Protein AF-A0A448GVR5-F1 (afdb_monomer_lite)

Sequence (114 aa):
MANFTFLLVFSAITIFIFRVFPFLFKNNKYLNDKDSFLYKSISYSAQAMIGLIVFNSAFSGKNLTQLVETADVKDLIKLLFLILTFVITIKTKKIIPSFLFFLVVYGLIVYFLG

Radius of gyration: 19.39 Å; chains: 1; bounding box: 37×42×48 Å

InterPro domains:
  IPR008407 Branched-chain amino acid transport, AzlD [PF05437] (7-109)

Organism: NCBI:txid34061

Structure (mmCIF, N/CA/C/O backbone):
data_AF-A0A448GVR5-F1
#
_entry.id   AF-A0A448GVR5-F1
#
loop_
_atom_site.group_PDB
_atom_site.id
_atom_site.type_symbol
_atom_site.label_atom_id
_atom_site.label_alt_id
_atom_site.label_comp_id
_atom_site.label_asym_id
_atom_site.label_entity_id
_atom_site.label_seq_id
_atom_site.pdbx_PDB_ins_code
_atom_site.Cartn_x
_atom_site.Cartn_y
_atom_site.Cartn_z
_atom_site.occupancy
_atom_site.B_iso_or_equiv
_atom_site.auth_seq_id
_atom_site.auth_comp_id
_atom_site.auth_asym_id
_atom_site.auth_atom_id
_atom_site.pdbx_PDB_model_num
ATOM 1 N N . MET A 1 1 ? 12.462 -29.103 18.967 1.00 58.16 1 MET A N 1
ATOM 2 C CA . MET A 1 1 ? 11.006 -29.154 18.679 1.00 58.16 1 MET A CA 1
ATOM 3 C C . MET A 1 1 ? 10.139 -28.436 19.725 1.00 58.16 1 MET A C 1
ATOM 5 O O . MET A 1 1 ? 9.221 -27.736 19.317 1.00 58.16 1 MET A O 1
ATOM 9 N N . ALA A 1 2 ? 10.430 -28.518 21.034 1.00 61.06 2 ALA A N 1
ATOM 10 C CA . ALA A 1 2 ? 9.642 -27.843 22.086 1.00 61.06 2 ALA A CA 1
ATOM 11 C C . ALA A 1 2 ? 9.536 -26.306 21.925 1.00 61.06 2 ALA A C 1
ATOM 13 O O . ALA A 1 2 ? 8.447 -25.749 22.032 1.00 61.06 2 ALA A O 1
ATOM 14 N N . ASN A 1 3 ? 10.632 -25.631 21.554 1.00 74.69 3 ASN A N 1
ATOM 15 C CA . ASN A 1 3 ? 10.655 -24.169 21.376 1.00 74.69 3 ASN A CA 1
ATOM 16 C C . ASN A 1 3 ? 9.739 -23.675 20.243 1.00 74.69 3 ASN A C 1
ATOM 18 O O . ASN A 1 3 ? 9.131 -22.617 20.353 1.00 74.69 3 ASN A O 1
ATOM 22 N N . PHE A 1 4 ? 9.604 -24.455 19.166 1.00 82.38 4 PHE A N 1
ATOM 23 C CA . PHE A 1 4 ? 8.747 -24.094 18.035 1.00 82.38 4 PHE A CA 1
ATOM 24 C C . PHE A 1 4 ? 7.263 -24.192 18.403 1.00 82.38 4 PHE A C 1
ATOM 26 O O . PHE A 1 4 ? 6.476 -23.325 18.046 1.00 82.38 4 PHE A O 1
ATOM 33 N N . THR A 1 5 ? 6.898 -25.208 19.191 1.00 82.81 5 THR A N 1
ATOM 34 C CA . THR A 1 5 ? 5.525 -25.394 19.685 1.00 82.81 5 THR A CA 1
ATOM 35 C C . THR A 1 5 ? 5.130 -24.265 20.637 1.00 82.81 5 THR A C 1
ATOM 37 O O . THR A 1 5 ? 4.036 -23.722 20.521 1.00 82.81 5 THR A O 1
ATOM 40 N N . PHE A 1 6 ? 6.043 -23.845 21.520 1.00 87.44 6 PHE A N 1
ATOM 41 C CA . PHE A 1 6 ? 5.823 -22.701 22.408 1.00 87.44 6 PHE A CA 1
ATOM 42 C C . PHE A 1 6 ? 5.602 -21.396 21.630 1.00 87.44 6 PHE A C 1
ATOM 44 O O . PHE A 1 6 ? 4.653 -20.670 21.911 1.00 87.44 6 PHE A O 1
ATOM 51 N N . LEU A 1 7 ? 6.421 -21.130 20.606 1.00 84.81 7 LEU A N 1
ATOM 52 C CA . LEU A 1 7 ? 6.259 -19.962 19.734 1.00 84.81 7 LEU A CA 1
ATOM 53 C C . LEU A 1 7 ? 4.933 -19.990 18.965 1.00 84.81 7 LEU A C 1
ATOM 55 O O . LEU A 1 7 ? 4.284 -18.954 18.833 1.00 84.81 7 LEU A O 1
ATOM 59 N N . LEU A 1 8 ? 4.507 -21.165 18.498 1.00 86.88 8 LEU A N 1
ATOM 60 C CA . LEU A 1 8 ? 3.233 -21.341 17.799 1.00 86.88 8 LEU A CA 1
ATOM 61 C C . LEU A 1 8 ? 2.042 -21.050 18.713 1.00 86.88 8 LEU A C 1
ATOM 63 O O . LEU A 1 8 ? 1.145 -20.297 18.339 1.00 86.88 8 LEU A O 1
ATOM 67 N N . VAL A 1 9 ? 2.056 -21.605 19.927 1.00 87.00 9 VAL A N 1
ATOM 68 C CA . VAL A 1 9 ? 1.004 -21.384 20.927 1.00 87.00 9 VAL A CA 1
ATOM 69 C C . VAL A 1 9 ? 0.986 -19.923 21.373 1.00 87.00 9 VAL A C 1
ATOM 71 O O . VAL A 1 9 ? -0.078 -19.308 21.409 1.00 87.00 9 VAL A O 1
ATOM 74 N N . PHE A 1 10 ? 2.151 -19.329 21.634 1.00 88.12 10 PHE A N 1
ATOM 75 C CA . PHE A 1 10 ? 2.264 -17.914 21.980 1.00 88.12 10 PHE A CA 1
ATOM 76 C C . PHE A 1 10 ? 1.736 -17.017 20.854 1.00 88.12 10 PHE A C 1
ATOM 78 O O . PHE A 1 10 ? 0.935 -16.118 21.107 1.00 88.12 10 PHE A O 1
ATOM 85 N N . SER A 1 11 ? 2.109 -17.291 19.602 1.00 81.75 11 SER A N 1
ATOM 86 C CA . SER A 1 11 ? 1.611 -16.561 18.433 1.00 81.75 11 SER A CA 1
ATOM 87 C C . SER A 1 11 ? 0.093 -16.694 18.289 1.00 81.75 11 SER A C 1
ATOM 89 O O . SER A 1 11 ? -0.594 -15.685 18.138 1.00 81.75 11 SER A O 1
ATOM 91 N N . ALA A 1 12 ? -0.451 -17.906 18.430 1.00 84.00 12 ALA A N 1
ATOM 92 C CA . ALA A 1 12 ? -1.886 -18.161 18.349 1.00 84.00 12 ALA A CA 1
ATOM 93 C C . ALA A 1 12 ? -2.675 -17.409 19.434 1.00 84.00 12 ALA A C 1
ATOM 95 O O . ALA A 1 12 ? -3.677 -16.762 19.123 1.00 84.00 12 ALA A O 1
ATOM 96 N N . ILE A 1 13 ? -2.197 -17.431 20.683 1.00 85.25 13 ILE A N 1
ATOM 97 C CA . ILE A 1 13 ? -2.806 -16.691 21.799 1.00 85.25 13 ILE A CA 1
ATOM 98 C C . ILE A 1 13 ? -2.746 -15.187 21.531 1.00 85.25 13 ILE A C 1
ATOM 100 O O . ILE A 1 13 ? -3.740 -14.486 21.699 1.00 85.25 13 ILE A O 1
ATOM 104 N N . THR A 1 14 ? -1.603 -14.690 21.065 1.00 82.06 14 THR A N 1
ATOM 105 C CA . THR A 1 14 ? -1.400 -13.262 20.806 1.00 82.06 14 THR A CA 1
ATOM 106 C C . THR A 1 14 ? -2.316 -12.778 19.681 1.00 82.06 14 THR A C 1
ATOM 108 O O . THR A 1 14 ? -3.017 -11.782 19.847 1.00 82.06 14 THR A O 1
ATOM 111 N N . ILE A 1 15 ? -2.409 -13.523 18.574 1.00 81.69 15 ILE A N 1
ATOM 112 C CA . ILE A 1 15 ? -3.339 -13.238 17.470 1.00 81.69 15 ILE A CA 1
ATOM 113 C C . ILE A 1 15 ? -4.784 -13.252 17.971 1.00 81.69 15 ILE A C 1
ATOM 115 O O . ILE A 1 15 ? -5.555 -12.357 17.628 1.00 81.69 15 ILE A O 1
ATOM 119 N N . PHE A 1 16 ? -5.157 -14.236 18.792 1.00 79.31 16 PHE A N 1
ATOM 120 C CA . PHE A 1 16 ? -6.502 -14.324 19.351 1.00 79.31 16 PHE A CA 1
ATOM 121 C C . PHE A 1 16 ? -6.829 -13.109 20.224 1.00 79.31 16 PHE A C 1
ATOM 123 O O . PHE A 1 16 ? -7.867 -12.478 20.026 1.00 79.31 16 PHE A O 1
ATOM 130 N N . ILE A 1 17 ? -5.914 -12.719 21.116 1.00 80.12 17 ILE A N 1
ATOM 131 C CA . ILE A 1 17 ? -6.060 -11.524 21.950 1.00 80.12 17 ILE A CA 1
ATOM 132 C C . ILE A 1 17 ? -6.198 -10.292 21.061 1.00 80.12 17 ILE A C 1
ATOM 134 O O . ILE A 1 17 ? -7.222 -9.635 21.145 1.00 80.12 17 ILE A O 1
ATOM 138 N N . PHE A 1 18 ? -5.267 -10.004 20.149 1.00 75.06 18 PHE A N 1
ATOM 139 C CA . PHE A 1 18 ? -5.347 -8.810 19.293 1.00 75.06 18 PHE A CA 1
ATOM 140 C C . PHE A 1 18 ? -6.586 -8.775 18.390 1.00 75.06 18 PHE A C 1
ATOM 142 O O . PHE A 1 18 ? -7.051 -7.692 18.037 1.00 75.06 18 PHE A O 1
ATOM 149 N N . ARG A 1 19 ? -7.149 -9.934 18.034 1.00 66.12 19 ARG A N 1
ATOM 150 C CA . ARG A 1 19 ? -8.374 -10.017 17.234 1.00 66.12 19 ARG A CA 1
ATOM 151 C C . ARG A 1 19 ? -9.632 -9.822 18.076 1.00 66.12 19 ARG A C 1
ATOM 153 O O . ARG A 1 19 ? -10.562 -9.206 17.577 1.00 66.12 19 ARG A O 1
ATOM 160 N N . VAL A 1 20 ? -9.665 -10.297 19.326 1.00 66.56 20 VAL A N 1
ATOM 161 C CA . VAL A 1 20 ? -10.820 -10.185 20.247 1.00 66.56 20 VAL A CA 1
ATOM 162 C C . VAL A 1 20 ? -10.805 -8.881 21.061 1.00 66.56 20 VAL A C 1
ATOM 164 O O . VAL A 1 20 ? -11.858 -8.319 21.361 1.00 66.56 20 VAL A O 1
ATOM 167 N N . PHE A 1 21 ? -9.625 -8.344 21.359 1.00 66.69 21 PHE A N 1
ATOM 168 C CA . PHE A 1 21 ? -9.405 -7.093 22.087 1.00 66.69 21 PHE A CA 1
ATOM 169 C C . PHE A 1 21 ? -10.216 -5.906 21.534 1.00 66.69 21 PHE A C 1
ATOM 171 O O . PHE A 1 21 ? -10.928 -5.277 22.316 1.00 66.69 21 PHE A O 1
ATOM 178 N N . PRO A 1 22 ? -10.242 -5.616 20.216 1.00 60.59 22 PRO A N 1
ATOM 179 C CA . PRO A 1 22 ? -11.065 -4.524 19.692 1.00 60.59 22 PRO A CA 1
ATOM 180 C C . PRO A 1 22 ? -12.575 -4.748 19.887 1.00 60.59 22 PRO A C 1
ATOM 182 O O . PRO A 1 22 ? -13.319 -3.775 19.999 1.00 60.59 22 PRO A O 1
ATOM 185 N N . PHE A 1 23 ? -13.047 -5.997 19.988 1.00 62.94 23 PHE A N 1
ATOM 186 C CA . PHE A 1 23 ? -14.460 -6.293 20.256 1.00 62.94 23 PHE A CA 1
ATOM 187 C C . PHE A 1 23 ? -14.834 -6.073 21.726 1.00 62.94 23 PHE A C 1
ATOM 189 O O . PHE A 1 23 ? -15.926 -5.576 21.997 1.00 62.94 23 PHE A O 1
ATOM 196 N N . LEU A 1 24 ? -13.930 -6.374 22.663 1.00 63.56 24 LEU A N 1
ATOM 197 C CA . LEU A 1 24 ? -14.132 -6.121 24.097 1.00 63.56 24 LEU A CA 1
ATOM 198 C C . LEU A 1 24 ? -14.060 -4.624 24.436 1.00 63.56 24 LEU A C 1
ATOM 200 O O . LEU A 1 24 ? -14.818 -4.135 25.270 1.00 63.56 24 LEU A O 1
ATOM 204 N N . PHE A 1 25 ? -13.207 -3.871 23.738 1.00 60.75 25 PHE A N 1
ATOM 205 C CA . PHE A 1 25 ? -13.066 -2.424 23.926 1.00 60.75 25 PHE A CA 1
ATOM 206 C C . PHE A 1 25 ? -14.094 -1.577 23.158 1.00 60.75 25 PHE A C 1
ATOM 208 O O . PHE A 1 25 ? -14.130 -0.358 23.335 1.00 60.75 25 PHE A O 1
ATOM 215 N N . LYS A 1 26 ? -14.991 -2.198 22.378 1.00 54.53 26 LYS A N 1
ATOM 216 C CA . LYS A 1 26 ? -16.071 -1.517 21.637 1.00 54.53 26 LYS A CA 1
ATOM 217 C C . LYS A 1 26 ? -16.999 -0.681 22.538 1.00 54.53 26 LYS A C 1
ATOM 219 O O . LYS A 1 26 ? -17.560 0.312 22.077 1.00 54.53 26 LYS A O 1
ATOM 224 N N . ASN A 1 27 ? -17.139 -1.058 23.813 1.00 55.28 27 ASN A N 1
ATOM 225 C CA . ASN A 1 27 ? -17.982 -0.361 24.793 1.00 55.28 27 ASN A CA 1
ATOM 226 C C . ASN A 1 27 ? -17.294 0.817 25.508 1.00 55.28 27 ASN A C 1
ATOM 228 O O . ASN A 1 27 ? -17.945 1.512 26.286 1.00 55.28 27 ASN A O 1
ATOM 232 N N . ASN A 1 28 ? -16.002 1.064 25.268 1.00 56.44 28 ASN A N 1
ATOM 233 C CA . ASN A 1 28 ? -15.270 2.135 25.941 1.00 56.44 28 ASN A CA 1
ATOM 234 C C . ASN A 1 28 ? -15.352 3.440 25.128 1.00 56.44 28 ASN A C 1
ATOM 236 O O . ASN A 1 28 ? -14.784 3.539 24.038 1.00 56.44 28 ASN A O 1
ATOM 240 N N . LYS A 1 29 ? -16.039 4.462 25.666 1.00 53.69 29 LYS A N 1
ATOM 241 C CA . LYS A 1 29 ? -16.255 5.774 25.012 1.00 53.69 29 LYS A CA 1
ATOM 242 C C . LYS A 1 29 ? -14.960 6.419 24.488 1.00 53.69 29 LYS A C 1
ATOM 244 O O . LYS A 1 29 ? -14.989 7.036 23.435 1.00 53.69 29 LYS A O 1
ATOM 249 N N . TYR A 1 30 ? -13.824 6.212 25.155 1.00 52.38 30 TYR A N 1
ATOM 250 C CA . TYR A 1 30 ? -12.528 6.803 24.786 1.00 52.38 30 TYR A CA 1
ATOM 251 C C . TYR A 1 30 ? -11.869 6.217 23.523 1.00 52.38 30 TYR A C 1
ATOM 253 O O . TYR A 1 30 ? -11.012 6.872 22.930 1.00 52.38 30 TYR A O 1
ATOM 261 N N . LEU A 1 31 ? -12.252 5.000 23.116 1.00 52.50 31 LEU A N 1
ATOM 262 C CA . LEU A 1 31 ? -11.721 4.301 21.933 1.00 52.50 31 LEU A CA 1
ATOM 263 C C . LEU A 1 31 ? -12.684 4.321 20.742 1.00 52.50 31 LEU A C 1
ATOM 265 O O . LEU A 1 31 ? -12.284 3.979 19.636 1.00 52.50 31 LEU A O 1
ATOM 269 N N . ASN A 1 32 ? -13.940 4.709 20.961 1.00 55.97 32 ASN A N 1
ATOM 270 C CA . ASN A 1 32 ? -14.951 4.824 19.909 1.00 55.97 32 ASN A CA 1
ATOM 271 C C . ASN A 1 32 ? -15.197 6.287 19.495 1.00 55.97 32 ASN A C 1
ATOM 273 O O . ASN A 1 32 ? -15.899 6.557 18.520 1.00 55.97 32 ASN A O 1
ATOM 277 N N . ASP A 1 33 ? -14.610 7.234 20.230 1.00 60.12 33 ASP A N 1
ATOM 278 C CA . ASP A 1 33 ? -14.590 8.637 19.854 1.00 60.12 33 ASP A CA 1
ATOM 279 C C . ASP A 1 33 ? -13.560 8.849 18.737 1.00 60.12 33 ASP A C 1
ATOM 281 O O . ASP A 1 33 ? -12.345 8.833 18.959 1.00 60.12 33 ASP A O 1
ATOM 285 N N . LYS A 1 34 ? -14.063 9.014 17.509 1.00 60.03 34 LYS A N 1
ATOM 286 C CA . LYS A 1 34 ? -13.246 9.215 16.304 1.00 60.03 34 LYS A CA 1
ATOM 287 C C . LYS A 1 34 ? -12.379 10.473 16.386 1.00 60.03 34 LYS A C 1
ATOM 289 O O . LYS A 1 34 ? -11.423 10.586 15.615 1.00 60.03 34 LYS A O 1
ATOM 294 N N . ASP A 1 35 ? -12.681 11.387 17.309 1.00 62.31 35 ASP A N 1
ATOM 295 C CA . ASP A 1 35 ? -11.900 12.597 17.529 1.00 62.31 35 ASP A CA 1
ATOM 296 C C . ASP A 1 35 ? -10.792 12.466 18.574 1.00 62.31 35 ASP A C 1
ATOM 298 O O . ASP A 1 35 ? -9.885 13.305 18.593 1.00 62.31 35 ASP A O 1
ATOM 302 N N . SER A 1 36 ? -10.782 11.382 19.356 1.00 67.12 36 SER A N 1
ATOM 303 C CA . SER A 1 36 ? -9.747 11.106 20.352 1.00 67.12 36 SER A CA 1
ATOM 304 C C . SER A 1 36 ? -8.370 10.918 19.703 1.00 67.12 36 SER A C 1
ATOM 306 O O . SER A 1 36 ? -8.199 10.168 18.73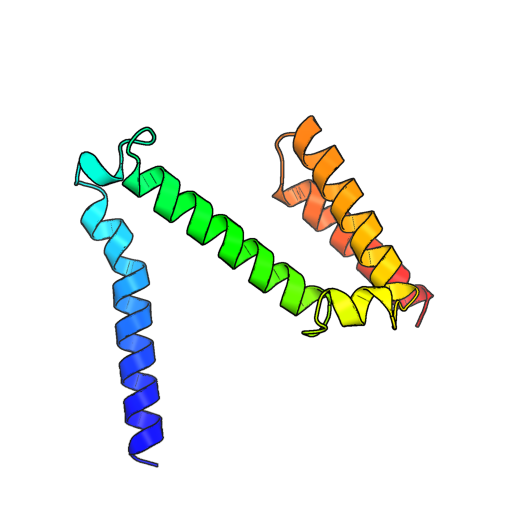5 1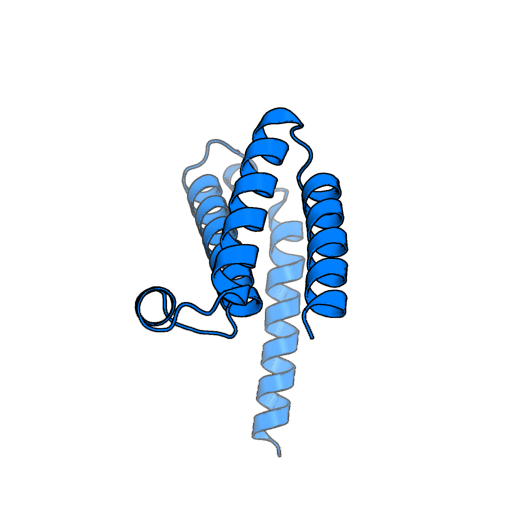.00 67.12 36 SER A O 1
ATOM 308 N N . PHE A 1 37 ? -7.353 11.573 20.270 1.00 72.75 37 PHE A N 1
ATOM 309 C CA . PHE A 1 37 ? -5.961 11.488 19.813 1.00 72.75 37 PHE A CA 1
ATOM 310 C C . PHE A 1 37 ? -5.443 10.042 19.774 1.00 72.75 37 PHE A C 1
ATOM 312 O O . PHE A 1 37 ? -4.715 9.673 18.852 1.00 72.75 37 PHE A O 1
ATOM 319 N N . LEU A 1 38 ? -5.863 9.201 20.727 1.00 71.69 38 LEU A N 1
ATOM 320 C CA . LEU A 1 38 ? -5.496 7.783 20.767 1.00 71.69 38 LEU A CA 1
ATOM 321 C C . LEU A 1 38 ? -6.089 7.012 19.585 1.00 71.69 38 LEU A C 1
ATOM 323 O O . LEU A 1 38 ? -5.380 6.246 18.936 1.00 71.69 38 LEU A O 1
ATOM 327 N N . TYR A 1 39 ? -7.358 7.260 19.251 1.00 71.31 39 TYR A N 1
ATOM 328 C CA . TYR A 1 39 ? -8.005 6.624 18.105 1.00 71.31 39 TYR A CA 1
ATOM 329 C C . TYR A 1 39 ? -7.351 7.041 16.782 1.00 71.31 39 TYR A C 1
ATOM 331 O O . TYR A 1 39 ? -7.067 6.187 15.937 1.00 71.31 39 TYR A O 1
ATOM 339 N N . LYS A 1 40 ? -7.052 8.337 16.612 1.00 73.06 40 LYS A N 1
ATOM 340 C CA . LYS A 1 40 ? -6.335 8.859 15.435 1.00 73.06 40 LYS A CA 1
ATOM 341 C C . LYS A 1 40 ? -4.925 8.273 15.332 1.00 73.06 40 LYS A C 1
ATOM 343 O O . LYS A 1 40 ? -4.546 7.810 14.262 1.00 73.06 40 LYS A O 1
ATOM 348 N N . SER A 1 41 ? -4.187 8.205 16.439 1.00 75.88 41 SER A N 1
ATOM 349 C CA . SER A 1 41 ? -2.829 7.643 16.472 1.00 75.88 41 SER A CA 1
ATOM 350 C C . SER A 1 41 ? -2.810 6.158 16.109 1.00 75.88 41 SER A C 1
ATOM 352 O O . SER A 1 41 ? -2.010 5.738 15.272 1.00 75.88 41 SER A O 1
ATOM 354 N N . ILE A 1 42 ? -3.726 5.367 16.677 1.00 77.69 42 ILE A N 1
ATOM 355 C CA . ILE A 1 42 ? -3.863 3.939 16.358 1.00 77.69 42 ILE A CA 1
ATOM 356 C C . ILE A 1 42 ? -4.300 3.756 14.899 1.00 77.69 42 ILE A C 1
ATOM 358 O O . ILE A 1 42 ? -3.733 2.924 14.193 1.00 77.69 42 ILE A O 1
ATOM 362 N N . SER A 1 43 ? -5.255 4.557 14.417 1.00 74.81 43 SER A N 1
ATOM 363 C CA . SER A 1 43 ? -5.743 4.479 13.033 1.00 74.81 43 SER A CA 1
ATOM 364 C C . SER A 1 43 ? -4.662 4.835 12.013 1.00 74.81 43 SER A C 1
ATOM 366 O O . SER A 1 43 ? -4.484 4.100 11.043 1.00 74.81 43 SER A O 1
ATOM 368 N N . TYR A 1 44 ? -3.901 5.911 12.231 1.00 79.88 44 TYR A N 1
ATOM 369 C CA . TYR A 1 44 ? -2.793 6.285 11.349 1.00 79.88 44 TYR A CA 1
ATOM 370 C C . TYR A 1 44 ? -1.653 5.269 11.401 1.00 79.88 44 TYR A C 1
ATOM 372 O O . TYR A 1 44 ? -1.102 4.930 10.356 1.00 79.88 44 TYR A O 1
ATOM 380 N N . SER A 1 45 ? -1.352 4.714 12.578 1.00 77.50 45 SER A N 1
ATOM 381 C CA . SER A 1 45 ? -0.353 3.644 12.714 1.00 77.50 45 SER A CA 1
ATOM 382 C C . SER A 1 45 ? -0.778 2.385 11.953 1.00 77.50 45 SER A C 1
ATOM 384 O O . SER A 1 45 ? 0.019 1.807 11.218 1.00 77.50 45 SER A O 1
ATOM 386 N N . ALA A 1 46 ? -2.051 1.991 12.058 1.00 77.06 46 ALA A N 1
ATOM 387 C CA . ALA A 1 46 ? -2.599 0.854 11.323 1.00 77.06 46 ALA A CA 1
ATOM 388 C C . ALA A 1 46 ? -2.582 1.091 9.804 1.00 77.06 46 ALA A C 1
ATOM 390 O O . ALA A 1 46 ? -2.189 0.204 9.048 1.00 77.06 46 ALA A O 1
ATOM 391 N N . GLN A 1 47 ? -2.948 2.292 9.345 1.00 78.19 47 GLN A N 1
ATOM 392 C CA . GLN A 1 47 ? -2.885 2.658 7.926 1.00 78.19 47 GLN A CA 1
ATOM 393 C C . GLN A 1 47 ? -1.446 2.655 7.393 1.00 78.19 47 GLN A C 1
ATOM 395 O O . GLN A 1 47 ? -1.204 2.107 6.317 1.00 78.19 47 GLN A O 1
ATOM 400 N N . ALA A 1 48 ? -0.488 3.195 8.151 1.00 76.94 48 ALA A N 1
ATOM 401 C CA . ALA A 1 48 ? 0.929 3.175 7.792 1.00 76.94 48 ALA A CA 1
ATOM 402 C C . ALA A 1 48 ? 1.475 1.740 7.718 1.00 76.94 48 ALA A C 1
ATOM 404 O O . ALA A 1 48 ? 2.180 1.393 6.771 1.00 76.94 48 ALA A O 1
ATOM 405 N N . MET A 1 49 ? 1.096 0.881 8.668 1.00 78.62 49 MET A N 1
ATOM 406 C CA . MET A 1 49 ? 1.512 -0.521 8.691 1.00 78.62 49 MET A CA 1
ATOM 407 C C . MET A 1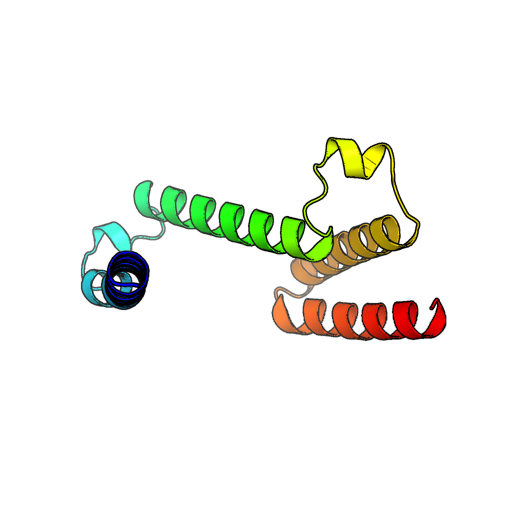 49 ? 0.927 -1.316 7.516 1.00 78.62 49 MET A C 1
ATOM 409 O O . MET A 1 49 ? 1.654 -2.069 6.871 1.00 78.62 49 MET A O 1
ATOM 413 N N . ILE A 1 50 ? -0.352 -1.114 7.181 1.00 78.69 50 ILE A N 1
ATOM 414 C CA . ILE A 1 50 ? -0.963 -1.716 5.985 1.00 78.69 50 ILE A CA 1
ATOM 415 C C . ILE A 1 50 ? -0.240 -1.232 4.722 1.00 78.69 50 ILE A C 1
ATOM 417 O O . ILE A 1 50 ? 0.092 -2.048 3.864 1.00 78.69 50 ILE A O 1
ATOM 421 N N . GLY A 1 51 ? 0.058 0.067 4.627 1.00 77.94 51 GLY A N 1
ATOM 422 C CA . GLY A 1 51 ? 0.822 0.634 3.514 1.00 77.94 51 GLY A CA 1
ATOM 423 C C . GLY A 1 51 ? 2.201 -0.009 3.361 1.00 77.94 51 GLY A C 1
ATOM 424 O O . GLY A 1 51 ? 2.569 -0.411 2.258 1.00 77.94 51 GLY A O 1
ATOM 425 N N . LEU A 1 52 ? 2.925 -0.189 4.469 1.00 77.31 52 LEU A N 1
ATOM 426 C CA . LEU A 1 52 ? 4.234 -0.842 4.488 1.00 77.31 52 LEU A CA 1
ATOM 427 C C . LEU A 1 52 ? 4.154 -2.311 4.042 1.00 77.31 52 LEU A C 1
ATOM 429 O O . LEU A 1 52 ? 4.984 -2.760 3.256 1.00 77.31 52 LEU A O 1
ATOM 433 N N . ILE A 1 53 ? 3.153 -3.061 4.513 1.00 78.88 53 ILE A N 1
ATOM 434 C CA . ILE A 1 53 ? 2.949 -4.467 4.129 1.00 78.88 53 ILE A CA 1
ATOM 435 C C . ILE A 1 53 ? 2.648 -4.579 2.633 1.00 78.88 53 ILE A C 1
ATOM 437 O O . ILE A 1 53 ? 3.229 -5.428 1.953 1.00 78.88 53 ILE A O 1
ATOM 441 N N . VAL A 1 54 ? 1.768 -3.722 2.109 1.00 78.75 54 VAL A N 1
ATOM 442 C CA . VAL A 1 54 ? 1.437 -3.691 0.677 1.00 78.75 54 VAL A CA 1
ATOM 443 C C . VAL A 1 54 ? 2.668 -3.327 -0.149 1.00 78.75 54 VAL A C 1
ATOM 445 O O . VAL A 1 54 ? 2.943 -3.998 -1.141 1.00 78.75 54 VAL A O 1
ATOM 448 N N . PHE A 1 55 ? 3.445 -2.329 0.280 1.00 78.50 55 PHE A N 1
ATOM 449 C CA . PHE A 1 55 ? 4.688 -1.942 -0.384 1.00 78.50 55 PHE A CA 1
ATOM 450 C C . PHE A 1 55 ? 5.694 -3.103 -0.421 1.00 78.50 55 PHE A C 1
ATOM 452 O O . PHE A 1 55 ? 6.136 -3.501 -1.498 1.00 78.50 55 PHE A O 1
ATOM 459 N N . ASN A 1 56 ? 5.986 -3.715 0.730 1.00 78.62 56 ASN A N 1
ATOM 460 C CA . ASN A 1 56 ? 6.915 -4.845 0.806 1.00 78.62 56 ASN A CA 1
ATOM 461 C C . ASN A 1 56 ? 6.452 -6.043 -0.031 1.00 78.62 56 ASN A C 1
ATOM 463 O O . ASN A 1 56 ? 7.277 -6.696 -0.667 1.00 78.62 56 ASN A O 1
ATOM 467 N N . SER A 1 57 ? 5.145 -6.312 -0.069 1.00 77.06 57 SER A N 1
ATOM 468 C CA . SER A 1 57 ? 4.580 -7.412 -0.859 1.00 77.06 57 SER A CA 1
ATOM 469 C C . SER A 1 57 ? 4.641 -7.135 -2.365 1.00 77.06 57 SER A C 1
ATOM 471 O O . SER A 1 57 ? 4.917 -8.040 -3.146 1.00 77.06 57 SER A O 1
ATOM 473 N N . ALA A 1 58 ? 4.406 -5.890 -2.792 1.00 75.25 58 ALA A N 1
ATOM 474 C CA . ALA A 1 58 ? 4.404 -5.510 -4.205 1.00 75.25 58 ALA A CA 1
ATOM 475 C C . ALA A 1 58 ? 5.818 -5.407 -4.802 1.00 75.25 58 ALA A C 1
ATOM 477 O O . ALA A 1 58 ? 6.013 -5.727 -5.977 1.00 75.25 58 ALA A O 1
ATOM 478 N N . PHE A 1 59 ? 6.803 -4.979 -4.008 1.00 77.44 59 PHE A N 1
ATOM 479 C CA . PHE A 1 59 ? 8.185 -4.747 -4.449 1.00 77.44 59 PHE A CA 1
ATOM 480 C C . PHE A 1 59 ? 9.178 -5.800 -3.935 1.00 77.44 59 PHE A C 1
ATOM 482 O O . PHE A 1 59 ? 10.386 -5.574 -3.949 1.00 77.44 59 PHE A O 1
ATOM 489 N N . SER A 1 60 ? 8.678 -6.960 -3.493 1.00 71.94 60 SER A N 1
ATOM 490 C CA . SER A 1 60 ? 9.482 -8.105 -3.036 1.00 71.94 60 SER A CA 1
ATOM 491 C C . SER A 1 60 ? 10.512 -7.755 -1.949 1.00 71.94 60 SER A C 1
ATOM 493 O O . SER A 1 60 ? 11.602 -8.319 -1.920 1.00 71.94 60 SER A O 1
ATOM 495 N N . GLY A 1 61 ? 10.186 -6.806 -1.067 1.00 65.38 61 GLY A N 1
ATOM 496 C CA . GLY A 1 61 ? 11.069 -6.366 0.018 1.00 65.38 61 GLY A CA 1
ATOM 497 C C . GLY A 1 61 ? 12.261 -5.495 -0.403 1.00 65.38 61 GLY A C 1
ATOM 498 O O . GLY A 1 61 ? 13.168 -5.305 0.405 1.00 65.38 61 GLY A O 1
ATOM 499 N N . LYS A 1 62 ? 12.287 -4.955 -1.632 1.00 71.06 62 LYS A N 1
ATOM 500 C CA . LYS A 1 62 ? 13.284 -3.944 -2.024 1.00 71.06 62 LYS A CA 1
ATOM 501 C C . LYS A 1 62 ? 13.099 -2.670 -1.194 1.00 71.06 62 LYS A C 1
ATOM 503 O O . LYS A 1 62 ? 11.985 -2.161 -1.059 1.00 71.06 62 LYS A O 1
ATOM 508 N N . ASN A 1 63 ? 14.199 -2.119 -0.681 1.00 70.19 63 ASN A N 1
ATOM 509 C CA . ASN A 1 63 ? 14.178 -0.818 -0.010 1.00 70.19 63 ASN A CA 1
ATOM 510 C C . ASN A 1 63 ? 13.865 0.311 -1.008 1.00 70.19 63 ASN A C 1
ATOM 512 O O . ASN A 1 63 ? 14.180 0.197 -2.190 1.00 70.19 63 ASN A O 1
ATOM 516 N N . LEU A 1 64 ? 13.302 1.433 -0.536 1.00 66.50 64 LEU A N 1
ATOM 517 C CA . LEU A 1 64 ? 12.986 2.600 -1.382 1.00 66.50 64 LEU A CA 1
ATOM 518 C C . LEU A 1 64 ? 14.195 3.086 -2.201 1.00 66.50 64 LEU A C 1
ATOM 520 O O . LEU A 1 64 ? 14.036 3.485 -3.348 1.00 66.50 64 LEU A O 1
ATOM 524 N N . THR A 1 65 ? 15.401 3.002 -1.637 1.00 63.66 65 THR A N 1
ATOM 525 C CA . THR A 1 65 ? 16.661 3.335 -2.318 1.00 63.66 65 THR A CA 1
ATOM 526 C C . THR A 1 65 ? 16.992 2.350 -3.442 1.00 63.66 65 THR A C 1
ATOM 528 O O . THR A 1 65 ? 17.306 2.761 -4.555 1.00 63.66 65 THR A O 1
ATOM 531 N N . GLN A 1 66 ? 16.814 1.051 -3.197 1.00 66.69 66 GLN A N 1
ATOM 532 C CA . GLN A 1 66 ? 17.011 -0.008 -4.196 1.00 66.69 66 GLN A CA 1
ATOM 533 C C . GLN A 1 66 ? 15.951 0.030 -5.305 1.00 66.69 66 GLN A C 1
ATOM 535 O O . GLN A 1 66 ? 16.211 -0.398 -6.427 1.00 66.69 66 GLN A O 1
ATOM 540 N N . LEU A 1 67 ? 14.761 0.559 -5.008 1.00 66.81 67 LEU A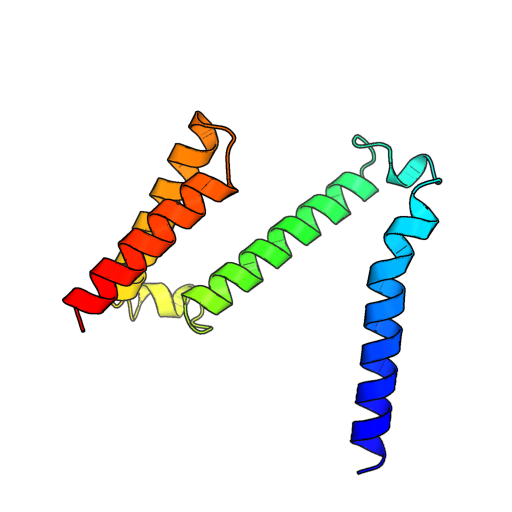 N 1
ATOM 541 C CA . LEU A 1 67 ? 13.705 0.758 -5.995 1.00 66.81 67 LEU A CA 1
ATOM 542 C C . LEU A 1 67 ? 14.083 1.807 -7.049 1.00 66.81 67 LEU A C 1
ATOM 544 O O . LEU A 1 67 ? 13.674 1.682 -8.198 1.00 66.81 67 LEU A O 1
ATOM 548 N N . VAL A 1 68 ? 14.843 2.832 -6.652 1.00 68.25 68 VAL A N 1
ATOM 549 C CA . VAL A 1 68 ? 15.277 3.926 -7.535 1.00 68.25 68 VAL A CA 1
ATOM 550 C C . VAL A 1 68 ? 16.520 3.531 -8.333 1.00 68.25 68 VAL A C 1
ATOM 552 O O . VAL A 1 68 ? 16.610 3.855 -9.512 1.00 68.25 68 VAL A O 1
ATOM 555 N N . GLU A 1 69 ? 17.455 2.798 -7.724 1.00 66.81 69 GLU A N 1
ATOM 556 C CA . GLU A 1 69 ? 18.707 2.394 -8.384 1.00 66.81 69 GLU A CA 1
ATOM 557 C C . GLU A 1 69 ? 18.548 1.185 -9.316 1.00 66.81 69 GLU A C 1
ATOM 559 O O . GLU A 1 69 ? 19.226 1.096 -10.336 1.00 66.81 69 GLU A O 1
ATOM 564 N N . THR A 1 70 ? 17.659 0.243 -8.989 1.00 66.81 70 THR A N 1
ATOM 565 C CA . THR A 1 70 ? 17.440 -0.994 -9.763 1.00 66.81 70 THR A CA 1
ATOM 566 C C . THR A 1 70 ? 16.003 -1.072 -10.280 1.00 66.81 70 THR A C 1
ATOM 568 O O . THR A 1 70 ? 15.349 -2.119 -10.202 1.00 66.81 70 THR A O 1
ATOM 571 N N . ALA A 1 71 ? 15.489 0.069 -10.746 1.00 65.00 71 ALA A N 1
ATOM 572 C CA . ALA A 1 71 ? 14.126 0.207 -11.235 1.00 65.00 71 ALA A CA 1
ATOM 573 C C . ALA A 1 71 ? 13.904 -0.669 -12.480 1.00 65.00 71 ALA A C 1
ATOM 575 O O . ALA A 1 71 ? 14.295 -0.319 -13.592 1.00 65.00 71 ALA A O 1
ATOM 576 N N . ASP A 1 72 ? 13.260 -1.819 -12.287 1.00 74.12 72 ASP A N 1
ATOM 577 C CA . ASP A 1 72 ? 12.757 -2.652 -13.377 1.00 74.12 72 ASP A CA 1
ATOM 578 C C . ASP A 1 72 ? 11.493 -1.996 -13.964 1.00 74.12 72 ASP A C 1
ATOM 580 O O . ASP A 1 72 ? 10.692 -1.388 -13.243 1.00 74.12 72 ASP A O 1
ATOM 584 N N . VAL A 1 73 ? 11.269 -2.148 -15.271 1.00 76.38 73 VAL A N 1
ATOM 585 C CA . VAL A 1 73 ? 10.054 -1.682 -15.962 1.00 76.38 73 VAL A CA 1
ATOM 586 C C . VAL A 1 73 ? 8.795 -2.206 -15.258 1.00 76.38 73 VAL A C 1
ATOM 588 O O . VAL A 1 73 ? 7.803 -1.483 -15.129 1.00 76.38 73 VAL A O 1
ATOM 591 N N . LYS A 1 74 ? 8.842 -3.429 -14.711 1.00 77.56 74 LYS A N 1
ATOM 592 C CA . LYS A 1 74 ? 7.733 -4.015 -13.939 1.00 77.56 74 LYS A CA 1
ATOM 593 C C . LYS A 1 74 ? 7.433 -3.251 -12.646 1.00 77.56 74 LYS A C 1
ATOM 595 O O . LYS A 1 74 ? 6.265 -3.164 -12.265 1.00 77.56 74 LYS A O 1
ATOM 600 N N . ASP A 1 75 ? 8.446 -2.695 -11.985 1.00 77.62 75 ASP A N 1
ATOM 601 C CA . ASP A 1 75 ? 8.281 -1.929 -10.746 1.00 77.62 75 ASP A CA 1
ATOM 602 C C . ASP A 1 75 ? 7.720 -0.523 -11.035 1.00 77.62 75 ASP A C 1
ATOM 604 O O . ASP A 1 75 ? 6.826 -0.064 -10.320 1.00 77.62 75 ASP A O 1
ATOM 608 N N . LEU A 1 76 ? 8.124 0.107 -12.146 1.00 80.69 76 LEU A N 1
ATOM 609 C CA . LEU A 1 76 ? 7.531 1.367 -12.621 1.00 80.69 76 LEU A CA 1
ATOM 610 C C . LEU A 1 76 ? 6.044 1.218 -12.969 1.00 80.69 76 LEU A C 1
ATOM 612 O O . LEU A 1 76 ? 5.230 2.064 -12.592 1.00 80.69 76 LEU A O 1
ATOM 616 N N . ILE A 1 77 ? 5.672 0.122 -13.638 1.00 81.06 77 ILE A N 1
ATOM 617 C CA . ILE A 1 77 ? 4.275 -0.170 -13.985 1.00 81.06 77 ILE A CA 1
ATOM 618 C C . ILE A 1 77 ? 3.417 -0.315 -12.717 1.00 81.06 77 ILE A C 1
ATOM 620 O O . ILE A 1 77 ? 2.343 0.283 -12.639 1.00 81.06 77 ILE A O 1
ATOM 624 N N . LYS A 1 78 ? 3.890 -1.045 -11.694 1.00 82.38 78 LYS A N 1
ATOM 625 C CA . LYS A 1 78 ? 3.180 -1.163 -10.401 1.00 82.38 78 LYS A CA 1
ATOM 626 C C . LYS A 1 78 ? 2.955 0.204 -9.756 1.00 82.38 78 LYS A C 1
ATOM 628 O O . LYS A 1 78 ? 1.858 0.477 -9.272 1.00 82.38 78 LYS A O 1
ATOM 633 N N . LEU A 1 79 ? 3.976 1.061 -9.761 1.00 83.06 79 LEU A N 1
ATOM 634 C CA . LEU A 1 79 ? 3.919 2.397 -9.165 1.00 83.06 79 LEU A CA 1
ATOM 635 C C . LEU A 1 79 ? 2.901 3.287 -9.898 1.00 83.06 79 LEU A C 1
ATOM 637 O O . LEU A 1 79 ? 2.065 3.933 -9.263 1.00 83.06 79 LEU A O 1
ATOM 641 N N . LEU A 1 80 ? 2.892 3.241 -11.233 1.00 85.31 80 LEU A N 1
ATOM 642 C CA . LEU A 1 80 ? 1.912 3.939 -12.065 1.00 85.31 80 LEU A CA 1
ATOM 643 C C . LEU A 1 80 ? 0.475 3.465 -11.781 1.00 85.31 80 LEU A C 1
ATOM 645 O O . LEU A 1 80 ? -0.418 4.291 -11.573 1.00 85.31 80 LEU A O 1
ATOM 649 N N . PHE A 1 81 ? 0.249 2.151 -11.697 1.00 84.38 81 PHE A N 1
ATOM 650 C CA . PHE A 1 81 ? -1.059 1.591 -11.345 1.00 84.38 81 PHE A CA 1
ATOM 651 C C . PHE A 1 81 ? -1.503 1.950 -9.926 1.00 84.38 81 PHE A C 1
ATOM 653 O O . PHE A 1 81 ? -2.690 2.206 -9.705 1.00 84.38 81 PHE A O 1
ATOM 660 N N . LEU A 1 82 ? -0.574 2.028 -8.972 1.00 83.44 82 LEU A N 1
ATOM 661 C CA . LEU A 1 82 ? -0.863 2.460 -7.606 1.00 83.44 82 LEU A CA 1
ATOM 662 C C . LEU A 1 82 ? -1.363 3.914 -7.581 1.00 83.44 82 LEU A C 1
ATOM 664 O O . LEU A 1 82 ? -2.382 4.204 -6.949 1.00 83.44 82 LEU A O 1
ATOM 668 N N . ILE A 1 83 ? -0.705 4.811 -8.325 1.00 85.38 83 ILE A N 1
ATOM 669 C CA . ILE A 1 83 ? -1.106 6.222 -8.450 1.00 85.38 83 ILE A CA 1
ATOM 670 C C . ILE A 1 83 ? -2.474 6.338 -9.134 1.00 85.38 83 ILE A C 1
ATOM 672 O O . ILE A 1 83 ? -3.354 7.043 -8.640 1.00 85.38 83 ILE A O 1
ATOM 676 N N . LEU A 1 84 ? -2.696 5.613 -10.234 1.00 83.88 84 LEU A N 1
ATOM 677 C CA . LEU A 1 84 ? -3.988 5.584 -10.932 1.00 83.88 84 LEU A CA 1
ATOM 678 C C . LEU A 1 84 ? -5.118 5.089 -10.025 1.00 83.88 84 LEU A C 1
ATOM 680 O O . LEU A 1 84 ? -6.180 5.714 -9.952 1.00 83.88 84 LEU A O 1
ATOM 684 N N . THR A 1 85 ? -4.869 4.008 -9.283 1.00 82.31 85 THR A N 1
ATOM 685 C CA . THR A 1 85 ? -5.821 3.464 -8.309 1.00 82.31 85 THR A CA 1
ATOM 686 C C . THR A 1 85 ? -6.148 4.497 -7.239 1.00 82.31 85 THR A C 1
ATOM 688 O O . THR A 1 85 ? -7.317 4.661 -6.893 1.00 82.31 85 THR A O 1
ATOM 691 N N . PHE A 1 86 ? -5.150 5.229 -6.741 1.00 82.00 86 PHE A N 1
ATOM 692 C CA . PHE A 1 86 ? -5.341 6.283 -5.748 1.00 82.00 86 PHE A CA 1
ATOM 693 C C . PHE A 1 86 ? -6.195 7.441 -6.285 1.00 82.00 86 PHE A C 1
ATOM 695 O O . PHE A 1 86 ? -7.179 7.825 -5.649 1.00 82.00 86 PHE A O 1
ATOM 702 N N . VAL A 1 87 ? -5.891 7.945 -7.485 1.00 84.00 87 VAL A N 1
ATOM 703 C CA . VAL A 1 87 ? -6.648 9.039 -8.122 1.00 84.00 87 VAL A CA 1
ATOM 704 C C . VAL A 1 87 ? -8.107 8.644 -8.357 1.00 84.00 87 VAL A C 1
ATOM 706 O O . VAL A 1 87 ? -9.022 9.415 -8.052 1.00 84.00 87 VAL A O 1
ATOM 709 N N . ILE A 1 88 ? -8.344 7.433 -8.864 1.00 81.56 88 ILE A N 1
ATOM 710 C CA . ILE A 1 88 ? -9.702 6.922 -9.081 1.00 81.56 88 ILE A CA 1
ATOM 711 C C . ILE A 1 88 ? -10.408 6.717 -7.743 1.00 81.56 88 ILE A C 1
ATOM 713 O O . ILE A 1 88 ? -11.545 7.149 -7.581 1.00 81.56 88 ILE A O 1
ATOM 717 N N . THR A 1 89 ? -9.720 6.181 -6.738 1.00 80.69 89 THR A N 1
ATOM 718 C CA . THR A 1 89 ? -10.276 6.002 -5.393 1.00 80.69 89 THR A CA 1
ATOM 719 C C . THR A 1 89 ? -10.721 7.324 -4.763 1.00 80.69 89 THR A C 1
ATOM 721 O O . THR A 1 89 ? -11.812 7.366 -4.190 1.00 80.69 89 THR A O 1
ATOM 724 N N . ILE A 1 90 ? -9.948 8.409 -4.908 1.00 82.50 90 ILE A N 1
ATOM 725 C CA . ILE A 1 90 ? -10.348 9.750 -4.440 1.00 82.50 90 ILE A CA 1
ATOM 726 C C . ILE A 1 90 ? -11.653 10.191 -5.112 1.00 82.50 90 ILE A C 1
ATOM 728 O O . ILE A 1 90 ? -12.553 10.696 -4.438 1.00 82.50 90 ILE A O 1
ATOM 732 N N . LYS A 1 91 ? -11.782 9.977 -6.426 1.00 80.00 91 LYS A N 1
ATOM 733 C CA . LYS A 1 91 ? -12.970 10.388 -7.189 1.00 80.00 91 LYS A CA 1
ATOM 734 C C . LYS A 1 91 ? -14.199 9.531 -6.884 1.00 80.00 91 LYS A C 1
ATOM 736 O O . LYS A 1 91 ? -15.289 10.067 -6.711 1.00 80.00 91 LYS A O 1
ATOM 741 N N . THR A 1 92 ? -14.050 8.210 -6.821 1.00 78.50 92 THR A N 1
ATOM 742 C CA . THR A 1 92 ? -15.181 7.274 -6.708 1.00 78.50 92 THR A CA 1
ATOM 743 C C . THR A 1 92 ? -15.542 6.946 -5.258 1.00 78.50 92 THR A C 1
ATOM 745 O O . THR A 1 92 ? -16.588 6.345 -5.019 1.00 78.50 92 THR A O 1
ATOM 748 N N . LYS A 1 93 ? -14.679 7.288 -4.286 1.00 76.06 93 LYS A N 1
ATOM 749 C CA . LYS A 1 93 ? -14.757 6.888 -2.863 1.00 76.06 93 LYS A CA 1
ATOM 750 C C . LYS A 1 93 ? -14.853 5.369 -2.637 1.00 76.06 93 LYS A C 1
ATOM 752 O O . LYS A 1 93 ? -15.161 4.915 -1.538 1.00 76.06 93 LYS A O 1
ATOM 757 N N . LYS A 1 94 ? -14.587 4.570 -3.674 1.00 71.38 94 LYS A N 1
ATOM 758 C CA . LYS A 1 94 ? -14.676 3.107 -3.675 1.00 71.38 94 LYS A CA 1
ATOM 759 C C . LYS A 1 94 ? -13.283 2.520 -3.901 1.00 71.38 94 LYS A C 1
ATOM 761 O O . LYS A 1 94 ? -12.820 2.435 -5.036 1.00 71.38 94 LYS A O 1
ATOM 766 N N . ILE A 1 95 ? -12.640 2.107 -2.810 1.00 73.94 95 ILE A N 1
ATOM 767 C CA . ILE A 1 95 ? -11.274 1.554 -2.809 1.00 73.94 95 ILE A CA 1
ATOM 768 C C . ILE A 1 95 ? -11.249 0.174 -3.486 1.00 73.94 95 ILE A C 1
ATOM 770 O O . ILE A 1 95 ? -10.488 -0.061 -4.419 1.00 73.94 95 ILE A O 1
ATOM 774 N N . ILE A 1 96 ? -12.132 -0.724 -3.039 1.00 74.94 96 ILE A N 1
ATOM 775 C CA . ILE A 1 96 ? -12.131 -2.147 -3.411 1.00 74.94 96 ILE A CA 1
ATOM 776 C C . ILE A 1 96 ? -12.295 -2.386 -4.926 1.00 74.94 96 ILE A C 1
ATOM 778 O O . ILE A 1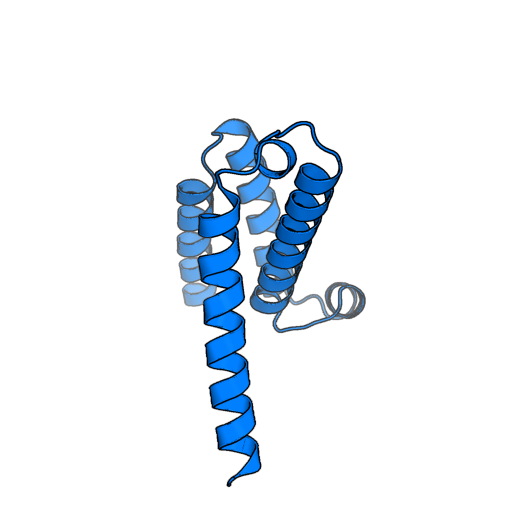 96 ? -11.451 -3.078 -5.493 1.00 74.94 96 ILE A O 1
ATOM 782 N N . PRO A 1 97 ? -13.317 -1.839 -5.619 1.00 73.31 97 PRO A N 1
ATOM 783 C CA . PRO A 1 97 ? -13.511 -2.138 -7.039 1.00 73.31 97 PRO A CA 1
ATOM 784 C C . PRO A 1 97 ? -12.429 -1.511 -7.923 1.00 73.31 97 PRO A C 1
ATOM 786 O O . PRO A 1 97 ? -12.010 -2.127 -8.896 1.00 73.31 97 PRO A O 1
ATOM 789 N N . SER A 1 98 ? -11.940 -0.320 -7.563 1.00 74.69 98 SER A N 1
ATOM 790 C CA . SER A 1 98 ? -10.863 0.360 -8.290 1.00 74.69 98 SER A CA 1
ATOM 791 C C . SER A 1 98 ? -9.566 -0.443 -8.210 1.00 74.69 98 SER A C 1
ATOM 793 O O . SER A 1 98 ? -8.910 -0.666 -9.223 1.00 74.69 98 SER A O 1
ATOM 795 N N . PHE A 1 99 ? -9.233 -0.940 -7.017 1.00 76.00 99 PHE A N 1
ATOM 796 C CA . PHE A 1 99 ? -8.058 -1.777 -6.808 1.00 76.00 99 PHE A CA 1
ATOM 797 C C . PHE A 1 99 ? -8.157 -3.118 -7.545 1.00 76.00 99 PHE A C 1
ATOM 799 O O . PHE A 1 99 ? -7.220 -3.501 -8.239 1.00 76.00 99 PHE A O 1
ATOM 806 N N . LEU A 1 100 ? -9.299 -3.809 -7.450 1.00 79.81 100 LEU A N 1
ATOM 807 C CA . LEU A 1 100 ? -9.512 -5.082 -8.150 1.00 79.81 100 LEU A CA 1
ATOM 808 C C . LEU A 1 100 ? -9.390 -4.935 -9.667 1.00 79.81 100 LEU A C 1
ATOM 810 O O . LEU A 1 100 ? -8.762 -5.773 -10.309 1.00 79.81 100 LEU A O 1
ATOM 814 N N . PHE A 1 101 ? -9.948 -3.864 -10.232 1.00 83.88 101 PHE A N 1
ATOM 815 C CA . PHE A 1 101 ? -9.844 -3.592 -11.661 1.00 83.88 101 PHE A CA 1
ATOM 816 C C . PHE A 1 101 ? -8.380 -3.482 -12.104 1.00 83.88 101 PHE A C 1
ATOM 818 O O . PHE A 1 101 ? -7.953 -4.178 -13.024 1.00 83.88 101 PHE A O 1
ATOM 825 N N . PHE A 1 102 ? -7.585 -2.667 -11.410 1.00 82.88 102 PHE A N 1
ATOM 826 C CA . PHE A 1 102 ? -6.175 -2.495 -11.750 1.00 82.88 102 PHE A CA 1
ATOM 827 C C . PHE A 1 102 ? -5.319 -3.723 -11.475 1.00 82.88 102 PHE A C 1
ATOM 829 O O . PHE A 1 102 ? -4.367 -3.964 -12.210 1.00 82.88 102 PHE A O 1
ATOM 836 N N . LEU A 1 103 ? -5.674 -4.531 -10.479 1.00 80.25 103 LEU A N 1
ATOM 837 C CA . LEU A 1 103 ? -4.999 -5.795 -10.215 1.00 80.25 103 LEU A CA 1
ATOM 838 C C . LEU A 1 103 ? -5.211 -6.794 -11.360 1.00 80.25 103 LEU A C 1
ATOM 840 O O . LEU A 1 103 ? -4.252 -7.427 -11.797 1.00 80.25 103 LEU A O 1
ATOM 844 N N . VAL A 1 104 ? -6.435 -6.897 -11.887 1.00 85.44 104 VAL A N 1
ATOM 845 C CA . VAL A 1 104 ? -6.735 -7.749 -13.051 1.00 85.44 104 VAL A CA 1
ATOM 846 C C . VAL A 1 104 ? -5.994 -7.250 -14.291 1.00 85.44 104 VAL A C 1
ATOM 848 O O . VAL A 1 104 ? -5.343 -8.040 -14.972 1.00 85.44 104 VAL A O 1
ATOM 851 N N . VAL A 1 105 ? -6.031 -5.941 -14.556 1.00 85.94 105 VAL A N 1
ATOM 852 C CA . VAL A 1 105 ? -5.310 -5.333 -15.687 1.00 85.94 105 VAL A CA 1
ATOM 853 C C . VAL A 1 105 ? -3.801 -5.561 -15.567 1.00 85.94 105 VAL A C 1
ATOM 855 O O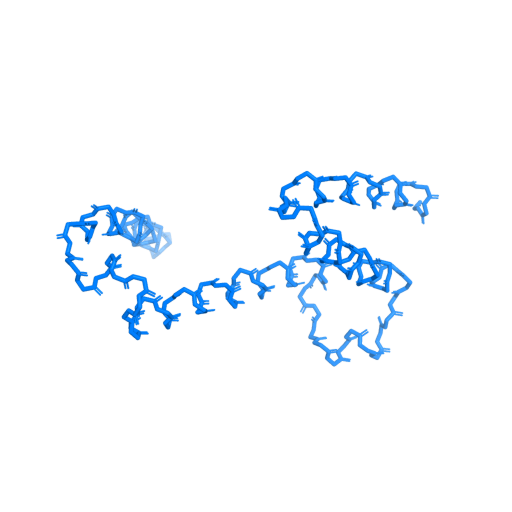 . VAL A 1 105 ? -3.161 -5.955 -16.538 1.00 85.94 105 VAL A O 1
ATOM 858 N N . TYR A 1 106 ? -3.231 -5.375 -14.376 1.00 82.75 106 TYR A N 1
ATOM 859 C CA . TYR A 1 106 ? -1.816 -5.631 -14.125 1.00 82.75 106 TYR A CA 1
ATOM 860 C C . TYR A 1 106 ? -1.453 -7.105 -14.344 1.00 82.75 106 TYR A C 1
ATOM 862 O O . TYR A 1 106 ? -0.457 -7.392 -15.006 1.00 82.75 106 TYR A O 1
ATOM 870 N N . GLY A 1 107 ? -2.278 -8.036 -13.854 1.00 82.50 107 GLY A N 1
ATOM 871 C CA . GLY A 1 107 ? -2.095 -9.469 -14.085 1.00 82.50 107 GLY A CA 1
ATOM 872 C C . GLY A 1 107 ? -2.083 -9.833 -15.573 1.00 82.50 107 GLY A C 1
ATOM 873 O O . GLY A 1 107 ? -1.217 -10.589 -16.006 1.00 82.50 107 GLY A O 1
ATOM 874 N N . LEU A 1 108 ? -2.978 -9.236 -16.368 1.00 85.81 108 LEU A N 1
ATOM 875 C CA . LEU A 1 108 ? -3.003 -9.415 -17.825 1.00 85.81 108 LEU A CA 1
ATOM 876 C C . LEU A 1 108 ? -1.744 -8.860 -18.498 1.00 85.81 108 LEU A C 1
ATOM 878 O O . LEU A 1 108 ? -1.176 -9.521 -19.362 1.00 85.81 108 LEU A O 1
ATOM 882 N N . ILE A 1 109 ? -1.276 -7.678 -18.091 1.00 83.00 109 ILE A N 1
ATOM 883 C CA . ILE A 1 109 ? -0.054 -7.078 -18.645 1.00 83.00 109 ILE A CA 1
ATOM 884 C C . ILE A 1 109 ? 1.159 -7.952 -18.334 1.00 83.00 109 ILE A C 1
ATOM 886 O O . ILE A 1 109 ? 1.953 -8.217 -19.227 1.00 83.00 109 ILE A O 1
ATOM 890 N N . VAL A 1 110 ? 1.297 -8.435 -17.098 1.00 80.88 110 VAL A N 1
ATOM 891 C CA . VAL A 1 110 ? 2.408 -9.322 -16.723 1.00 80.88 110 VAL A CA 1
ATOM 892 C C . VAL A 1 110 ? 2.341 -10.652 -17.471 1.00 80.88 110 VAL A C 1
ATOM 894 O O . VAL A 1 110 ? 3.388 -11.158 -17.855 1.00 80.88 110 VAL A O 1
ATOM 897 N N . TYR A 1 111 ? 1.143 -11.191 -17.713 1.00 83.12 111 TYR A N 1
ATOM 898 C CA . TYR A 1 111 ? 0.958 -12.398 -18.521 1.00 83.12 111 TYR A CA 1
ATOM 899 C C . TYR A 1 111 ? 1.376 -12.202 -19.986 1.00 83.12 111 TYR A C 1
ATOM 901 O O . TYR A 1 111 ? 1.929 -13.114 -20.582 1.00 83.12 111 TYR A O 1
ATOM 909 N N . PHE A 1 112 ? 1.139 -11.020 -20.563 1.00 77.50 112 PHE A N 1
ATOM 910 C CA . PHE A 1 112 ? 1.567 -10.697 -21.931 1.00 77.50 112 PHE A CA 1
ATOM 911 C C . PHE A 1 112 ? 3.048 -10.303 -22.048 1.00 77.50 112 PHE A C 1
ATOM 913 O O . PHE A 1 112 ? 3.616 -10.401 -23.132 1.00 77.50 112 PHE A O 1
ATOM 920 N N . LEU A 1 113 ? 3.654 -9.798 -20.969 1.00 67.69 113 LEU A N 1
ATOM 921 C CA . LEU A 1 113 ? 5.035 -9.296 -20.929 1.00 67.69 113 LEU A CA 1
ATOM 922 C C . LEU A 1 113 ? 6.035 -10.312 -20.336 1.00 67.69 113 LEU A C 1
ATOM 924 O O . LEU A 1 113 ? 7.197 -9.962 -20.108 1.00 67.69 113 LEU A O 1
ATOM 928 N N . GLY A 1 114 ? 5.573 -11.516 -19.998 1.00 55.34 114 GLY A N 1
ATOM 929 C CA . GLY A 1 114 ? 6.371 -12.653 -19.527 1.00 55.34 114 GLY A CA 1
ATOM 930 C C . GLY A 1 114 ? 6.415 -13.751 -20.573 1.00 55.34 114 GLY A C 1
ATOM 931 O O . GLY A 1 114 ? 7.452 -14.445 -20.599 1.00 55.34 114 GLY A O 1
#

pLDDT: mean 74.71, std 9.11, range [52.38, 88.12]

Secondary structure (DSSP, 8-state):
-HHHHHHHHHHHHHHHHHHHHHHHGGG-HHHH-TTSHHHHHHHHHHHHHHHHHHHHHHTTT--HHHHHHT--HHHHHHHHHHHHHHHHHHHHS-HHHHHHHHHHHHHHHHHH--

Foldseek 3Di:
DVVVVVVVVVVVVVVVCVVCVCVVCVPPPQCPPCPHPVVVVVVVVVVVVVVVVVVCVQVVNDDPVSCVVVPDPLSVLVVVLVVQLVVVCVVPVDNVVSVVVSVVVSVVVVVVVD